Protein AF-A0A2S6I6F9-F1 (afdb_monomer)

Structure (mmCIF, N/CA/C/O backbone):
data_AF-A0A2S6I6F9-F1
#
_entry.id   AF-A0A2S6I6F9-F1
#
loop_
_atom_site.group_PDB
_atom_site.id
_atom_site.type_symbol
_atom_site.label_atom_id
_atom_site.label_alt_id
_atom_site.label_comp_id
_atom_site.label_asym_id
_atom_site.label_entity_id
_atom_site.label_seq_id
_atom_site.pdbx_PDB_ins_code
_atom_site.Cartn_x
_atom_site.Cartn_y
_atom_site.Cartn_z
_atom_site.occupancy
_atom_site.B_iso_or_equiv
_atom_site.auth_seq_id
_atom_site.auth_comp_id
_atom_site.auth_asym_id
_atom_site.auth_atom_id
_atom_site.pdbx_PDB_model_num
ATOM 1 N N . MET A 1 1 ? -17.080 18.955 -2.843 1.00 39.00 1 MET A N 1
ATOM 2 C CA . MET A 1 1 ? -15.730 19.106 -2.263 1.00 39.00 1 MET A CA 1
ATOM 3 C C . MET A 1 1 ? -14.791 19.146 -3.451 1.00 39.00 1 MET A C 1
ATOM 5 O O . MET A 1 1 ? -15.167 18.629 -4.488 1.00 39.00 1 MET A O 1
ATOM 9 N N . THR A 1 2 ? -13.710 19.911 -3.419 1.00 36.50 2 THR A N 1
ATOM 10 C CA . THR A 1 2 ? -12.885 20.097 -4.620 1.00 36.50 2 THR A CA 1
ATOM 11 C C . THR A 1 2 ? -12.163 18.792 -4.929 1.00 36.50 2 THR A C 1
ATOM 13 O O . THR A 1 2 ? -11.414 18.319 -4.076 1.00 36.50 2 THR A O 1
ATOM 16 N N . ALA A 1 3 ? -12.400 18.240 -6.121 1.00 47.38 3 ALA A N 1
ATOM 17 C CA . ALA A 1 3 ? -11.690 17.081 -6.634 1.00 47.38 3 ALA A CA 1
ATOM 18 C C . ALA A 1 3 ? -10.179 17.316 -6.513 1.00 47.38 3 ALA A C 1
ATOM 20 O O . ALA A 1 3 ? -9.642 18.291 -7.049 1.00 47.38 3 ALA A O 1
ATOM 21 N N . GLY A 1 4 ? -9.497 16.468 -5.751 1.00 69.25 4 GLY A N 1
ATOM 22 C CA . GLY A 1 4 ? -8.040 16.475 -5.736 1.00 69.25 4 GLY A CA 1
ATOM 23 C C . GLY A 1 4 ? -7.535 15.789 -7.002 1.00 69.25 4 GLY A C 1
ATOM 24 O O . GLY A 1 4 ? -7.981 14.689 -7.305 1.00 69.25 4 GLY A O 1
ATOM 25 N N . GLN A 1 5 ? -6.594 16.390 -7.733 1.00 72.44 5 GLN A N 1
ATOM 26 C CA . GLN A 1 5 ? -5.886 15.673 -8.798 1.00 72.44 5 GLN A CA 1
ATOM 27 C C . GLN A 1 5 ? -4.691 14.941 -8.186 1.00 72.44 5 GLN A C 1
ATOM 29 O O . GLN A 1 5 ? -3.838 15.559 -7.542 1.00 72.44 5 GLN A O 1
ATOM 34 N N . TRP A 1 6 ? -4.631 13.621 -8.353 1.00 81.25 6 TRP A N 1
ATOM 35 C CA . TRP A 1 6 ? -3.504 12.806 -7.901 1.00 81.25 6 TRP A CA 1
ATOM 36 C C . TRP A 1 6 ? -2.736 12.299 -9.115 1.00 81.25 6 TRP A C 1
ATOM 38 O O . TRP A 1 6 ? -3.185 11.402 -9.822 1.00 81.25 6 TRP A O 1
ATOM 48 N N . THR A 1 7 ? -1.548 12.857 -9.343 1.00 83.31 7 THR A N 1
ATOM 49 C CA . THR A 1 7 ? -0.702 12.474 -10.479 1.00 83.31 7 THR A CA 1
ATOM 50 C C . THR A 1 7 ? 0.320 11.413 -10.079 1.00 83.31 7 THR A C 1
ATOM 52 O O . THR A 1 7 ? 1.090 11.596 -9.133 1.00 83.31 7 THR A O 1
ATOM 55 N N . TRP A 1 8 ? 0.362 10.312 -10.824 1.00 86.75 8 TRP A N 1
ATOM 56 C CA . TRP A 1 8 ? 1.377 9.268 -10.713 1.00 86.75 8 TRP A CA 1
ATOM 57 C C . TRP A 1 8 ? 2.470 9.441 -11.769 1.00 86.75 8 TRP A C 1
ATOM 59 O O . TRP A 1 8 ? 2.187 9.594 -12.955 1.00 86.75 8 TRP A O 1
ATOM 69 N N . GLU A 1 9 ? 3.734 9.356 -11.354 1.00 89.25 9 GLU A N 1
ATOM 70 C CA . GLU A 1 9 ? 4.863 9.320 -12.285 1.00 89.25 9 GLU A CA 1
ATOM 71 C C . GLU A 1 9 ? 4.894 7.994 -13.068 1.00 89.25 9 GLU A C 1
ATOM 73 O O . GLU A 1 9 ? 5.248 6.951 -12.518 1.00 89.25 9 GLU A O 1
ATOM 78 N N . ALA A 1 10 ? 4.531 8.039 -14.352 1.00 89.50 10 ALA A N 1
ATOM 79 C CA . ALA A 1 10 ? 4.441 6.876 -15.239 1.00 89.50 10 ALA A CA 1
ATOM 80 C C . ALA A 1 10 ? 5.708 6.599 -16.061 1.00 89.50 10 ALA A C 1
ATOM 82 O O . ALA A 1 10 ? 5.816 5.534 -16.672 1.00 89.50 10 ALA A O 1
ATOM 83 N N . HIS A 1 11 ? 6.668 7.524 -16.070 1.00 89.75 11 HIS A N 1
ATOM 84 C CA . HIS A 1 11 ? 7.888 7.456 -16.878 1.00 89.75 11 HIS A CA 1
ATOM 85 C C . HIS A 1 11 ? 9.154 7.279 -16.031 1.00 89.75 11 HIS A C 1
ATOM 87 O O . HIS A 1 11 ? 10.268 7.426 -16.538 1.00 89.75 11 HIS A O 1
ATOM 93 N N . GLU A 1 12 ? 9.020 6.973 -14.738 1.00 88.56 12 GLU A N 1
ATOM 94 C CA . GLU A 1 12 ? 10.171 6.611 -13.918 1.00 88.56 12 GLU A CA 1
ATOM 95 C C . GLU A 1 12 ? 10.707 5.217 -14.252 1.00 88.56 12 GLU A C 1
ATOM 97 O O . GLU A 1 12 ? 10.007 4.330 -14.746 1.00 88.56 12 GLU A O 1
ATOM 102 N N . ASN A 1 13 ? 11.962 5.003 -13.871 1.00 89.88 13 ASN A N 1
ATOM 103 C CA . ASN A 1 13 ? 12.556 3.680 -13.853 1.00 89.88 13 ASN A CA 1
ATOM 104 C C . ASN A 1 13 ? 12.394 3.042 -12.475 1.00 89.88 13 ASN A C 1
ATOM 106 O O . ASN A 1 13 ? 12.619 3.692 -11.447 1.00 89.88 13 ASN A O 1
ATOM 110 N N . TYR A 1 14 ? 12.092 1.746 -12.450 1.00 89.56 14 TYR A N 1
ATOM 111 C CA . TYR A 1 14 ? 11.970 0.983 -11.220 1.00 89.56 14 TYR A CA 1
ATOM 112 C C . TYR A 1 14 ? 13.252 1.036 -10.391 1.00 89.56 14 TYR A C 1
ATOM 114 O O . TYR A 1 14 ? 14.354 0.726 -10.853 1.00 89.56 14 TYR A O 1
ATOM 122 N N . GLN A 1 15 ? 13.081 1.395 -9.121 1.00 87.44 15 GLN A N 1
ATOM 123 C CA . GLN A 1 15 ? 14.161 1.462 -8.153 1.00 87.44 15 GLN A CA 1
ATOM 124 C C . GLN A 1 15 ? 14.126 0.230 -7.255 1.00 87.44 15 GLN A C 1
ATOM 126 O O . GLN A 1 15 ? 13.247 0.072 -6.401 1.00 87.44 15 GLN A O 1
ATOM 131 N N . LYS A 1 16 ? 15.130 -0.638 -7.400 1.00 85.94 16 LYS A N 1
ATOM 132 C CA . LYS A 1 16 ? 15.320 -1.762 -6.482 1.00 85.94 16 LYS A CA 1
ATOM 133 C C . LYS A 1 16 ? 15.504 -1.225 -5.064 1.00 85.94 16 LYS A C 1
ATOM 135 O O . LYS A 1 16 ? 16.348 -0.372 -4.827 1.00 85.94 16 LYS A O 1
ATOM 140 N N . GLY A 1 17 ? 14.746 -1.756 -4.111 1.00 84.44 17 GLY A N 1
ATOM 141 C CA . GLY A 1 17 ? 14.764 -1.223 -2.744 1.00 84.44 17 GLY A CA 1
ATOM 142 C C . GLY A 1 17 ? 13.656 -0.199 -2.468 1.00 84.44 17 GLY A C 1
ATOM 143 O O . GLY A 1 17 ? 13.371 0.047 -1.300 1.00 84.44 17 GLY A O 1
ATOM 144 N N . GLY A 1 18 ? 12.963 0.295 -3.500 1.00 87.12 18 GLY A N 1
ATOM 145 C CA . GLY A 1 18 ? 11.834 1.218 -3.367 1.00 87.12 18 GLY A CA 1
ATOM 146 C C . GLY A 1 18 ? 10.497 0.550 -3.029 1.00 87.12 18 GLY A C 1
ATOM 147 O O . GLY A 1 18 ? 10.380 -0.674 -2.986 1.00 87.12 18 GLY A O 1
ATOM 148 N N . TRP A 1 19 ? 9.468 1.353 -2.785 1.00 89.94 19 TRP A N 1
ATOM 149 C CA . TRP A 1 19 ? 8.163 0.931 -2.262 1.00 89.94 19 TRP A CA 1
ATOM 150 C C . TRP A 1 19 ? 7.136 0.527 -3.328 1.00 89.94 19 TRP A C 1
ATOM 152 O O . TRP A 1 19 ? 6.036 0.119 -2.987 1.00 89.94 19 TRP A O 1
ATOM 162 N N . ARG A 1 20 ? 7.497 0.546 -4.617 1.00 90.88 20 ARG A N 1
ATOM 163 C CA . ARG A 1 20 ? 6.585 0.167 -5.715 1.00 90.88 20 ARG A CA 1
ATOM 164 C C . ARG A 1 20 ? 6.109 -1.283 -5.684 1.00 90.88 20 ARG A C 1
ATOM 166 O O . ARG A 1 20 ? 5.097 -1.585 -6.292 1.00 90.88 20 ARG A O 1
ATOM 173 N N . ASN A 1 21 ? 6.841 -2.182 -5.029 1.00 94.06 21 ASN A N 1
ATOM 174 C CA . ASN A 1 21 ? 6.492 -3.604 -4.938 1.00 94.06 21 ASN A CA 1
ATOM 175 C C . ASN A 1 21 ? 6.532 -4.131 -3.495 1.00 94.06 21 ASN A C 1
ATOM 177 O O . ASN A 1 21 ? 6.720 -5.330 -3.273 1.00 94.06 21 ASN A O 1
ATOM 181 N N . ARG A 1 22 ? 6.445 -3.242 -2.501 1.00 94.06 22 ARG A N 1
ATOM 182 C CA . ARG A 1 22 ? 6.424 -3.624 -1.087 1.00 94.06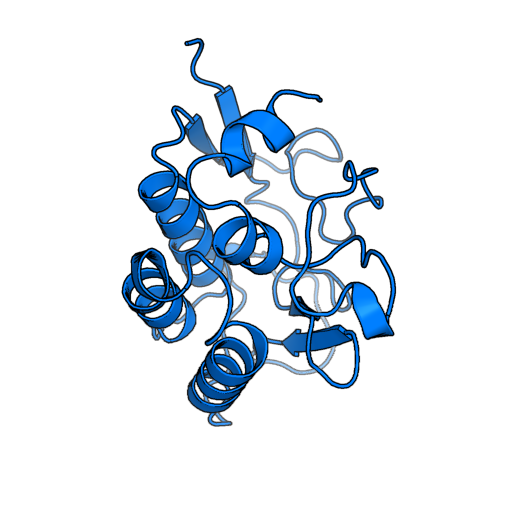 22 ARG A CA 1
ATOM 183 C C . ARG A 1 22 ? 5.612 -2.648 -0.256 1.00 94.06 22 ARG A C 1
ATOM 185 O O . ARG A 1 22 ? 5.574 -1.462 -0.554 1.00 94.06 22 ARG A O 1
ATOM 192 N N . CYS A 1 23 ? 5.059 -3.129 0.841 1.00 95.12 23 CYS A N 1
ATOM 193 C CA . CYS A 1 23 ? 4.426 -2.300 1.857 1.00 95.12 23 CYS A CA 1
ATOM 194 C C . CYS A 1 23 ? 4.636 -2.929 3.237 1.00 95.12 23 CYS A C 1
ATOM 196 O O . CYS A 1 23 ? 5.037 -4.089 3.350 1.00 95.12 23 CYS A O 1
ATOM 198 N N . ARG A 1 24 ? 4.416 -2.154 4.300 1.00 96.50 24 ARG A N 1
ATOM 199 C CA . ARG A 1 24 ? 4.435 -2.666 5.675 1.00 96.50 24 ARG A CA 1
ATOM 200 C C . ARG A 1 24 ? 3.013 -2.789 6.197 1.00 96.50 24 ARG A C 1
ATOM 202 O O . ARG A 1 24 ? 2.220 -1.884 5.979 1.00 96.50 24 ARG A O 1
ATOM 209 N N . ILE A 1 25 ? 2.714 -3.861 6.913 1.00 97.75 25 ILE A N 1
ATOM 210 C CA . ILE A 1 25 ? 1.462 -4.018 7.661 1.00 97.75 25 ILE A CA 1
ATOM 211 C C . ILE A 1 25 ? 1.773 -4.228 9.141 1.00 97.75 25 ILE A C 1
ATOM 213 O O . ILE A 1 25 ? 2.844 -4.741 9.476 1.00 97.75 25 ILE A O 1
ATOM 217 N N . ALA A 1 26 ? 0.862 -3.840 10.027 1.00 97.62 26 ALA A N 1
ATOM 218 C CA . ALA A 1 26 ? 0.978 -4.151 11.446 1.00 97.62 26 ALA A CA 1
ATOM 219 C C . ALA A 1 26 ? 0.492 -5.578 11.706 1.00 97.62 26 ALA A C 1
ATOM 221 O O . ALA A 1 26 ? -0.566 -5.978 11.233 1.00 97.62 26 ALA A O 1
ATOM 222 N N . THR A 1 27 ? 1.250 -6.352 12.477 1.00 97.38 27 THR A N 1
ATOM 223 C CA . THR A 1 27 ? 0.840 -7.687 12.928 1.00 97.38 27 THR A CA 1
ATOM 224 C C . THR A 1 27 ? 0.999 -7.797 14.439 1.00 97.38 27 THR A C 1
ATOM 226 O O . THR A 1 27 ? 1.682 -6.982 15.064 1.00 97.38 27 THR A O 1
ATOM 229 N N . ALA A 1 28 ? 0.454 -8.861 15.031 1.00 95.44 28 ALA A N 1
ATOM 230 C CA . ALA A 1 28 ? 0.633 -9.148 16.453 1.00 95.44 28 ALA A CA 1
ATOM 231 C C . ALA A 1 28 ? 2.115 -9.210 16.881 1.00 95.44 28 ALA A C 1
ATOM 233 O O . ALA A 1 28 ? 2.428 -8.871 18.023 1.00 95.44 28 ALA A O 1
ATOM 234 N N . ASN A 1 29 ? 3.018 -9.586 15.965 1.00 96.12 29 ASN A N 1
ATOM 235 C CA . ASN A 1 29 ? 4.462 -9.701 16.194 1.00 96.12 29 ASN A CA 1
ATOM 236 C C . ASN A 1 29 ? 5.254 -8.452 15.754 1.00 96.12 29 ASN A C 1
ATOM 238 O O . ASN A 1 29 ? 6.481 -8.491 15.709 1.00 96.12 29 ASN A O 1
ATOM 242 N N . GLY A 1 30 ? 4.568 -7.358 15.415 1.00 95.81 30 GLY A N 1
ATOM 243 C CA . GLY A 1 30 ? 5.163 -6.115 14.925 1.00 95.81 30 GLY A CA 1
ATOM 244 C C . GLY A 1 30 ? 5.021 -5.933 13.407 1.00 95.81 30 GLY A C 1
ATOM 245 O O . GLY A 1 30 ? 4.280 -6.678 12.755 1.00 95.81 30 GLY A O 1
ATOM 246 N N . PRO A 1 31 ? 5.692 -4.924 12.821 1.00 96.88 31 PRO A N 1
ATOM 247 C CA . PRO A 1 31 ? 5.594 -4.626 11.396 1.00 96.88 31 PRO A CA 1
ATOM 248 C C . PRO A 1 31 ? 6.100 -5.773 10.512 1.00 96.88 31 PRO A C 1
ATOM 250 O O . PRO A 1 31 ? 7.248 -6.202 10.631 1.00 96.88 31 PRO A O 1
ATOM 253 N N . LEU A 1 32 ? 5.275 -6.211 9.563 1.00 97.62 32 LEU A N 1
ATOM 254 C CA . LEU A 1 32 ? 5.629 -7.200 8.546 1.00 97.62 32 LEU A CA 1
ATOM 255 C C . LEU A 1 32 ? 5.795 -6.517 7.187 1.00 97.62 32 LEU A C 1
ATOM 257 O O . LEU A 1 32 ? 4.924 -5.763 6.755 1.00 97.62 32 LEU A O 1
ATOM 261 N N . LEU A 1 33 ? 6.909 -6.789 6.501 1.00 97.44 33 LEU A N 1
ATOM 262 C CA . LEU A 1 33 ? 7.128 -6.336 5.129 1.00 97.44 33 LEU A CA 1
ATOM 263 C C . LEU A 1 33 ? 6.508 -7.336 4.149 1.00 97.44 33 LEU A C 1
ATOM 265 O O . LEU A 1 33 ? 7.002 -8.451 3.998 1.00 97.44 33 LEU A O 1
ATOM 269 N N . LEU A 1 34 ? 5.475 -6.899 3.445 1.00 97.31 34 LEU A N 1
ATOM 270 C CA . LEU A 1 34 ? 4.912 -7.602 2.304 1.00 97.31 34 LEU A CA 1
ATOM 271 C C . LEU A 1 34 ? 5.652 -7.179 1.034 1.00 97.31 34 LEU A C 1
ATOM 273 O O . LEU A 1 34 ? 5.899 -5.990 0.832 1.00 97.31 34 LEU A O 1
ATOM 277 N N . SER A 1 35 ? 6.018 -8.131 0.172 1.00 96.06 35 SER A N 1
ATOM 278 C CA . SER A 1 35 ? 6.678 -7.837 -1.106 1.00 96.06 35 SER A CA 1
ATOM 279 C C . SER A 1 35 ? 6.123 -8.685 -2.243 1.00 96.06 35 SER A C 1
ATOM 281 O O . SER A 1 35 ? 5.984 -9.900 -2.108 1.00 96.06 35 SER A O 1
ATOM 283 N N . VAL A 1 36 ? 5.819 -8.027 -3.361 1.00 96.44 36 VAL A N 1
ATOM 284 C CA . VAL A 1 36 ? 5.460 -8.661 -4.630 1.00 96.44 36 VAL A CA 1
ATOM 285 C C . VAL A 1 36 ? 6.759 -9.030 -5.35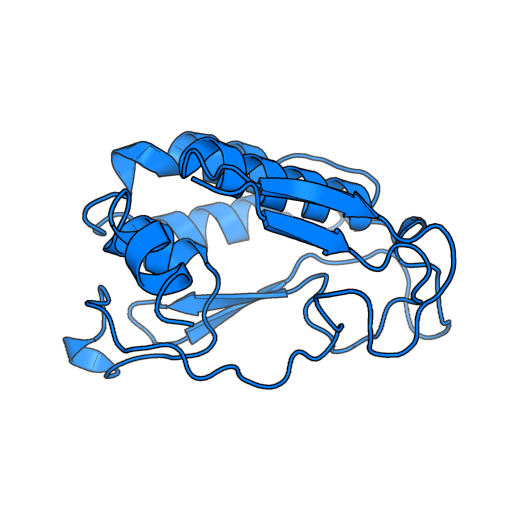9 1.00 96.44 36 VAL A C 1
ATOM 287 O O . VAL A 1 36 ? 7.572 -8.135 -5.637 1.00 96.44 36 VAL A O 1
ATOM 290 N N . PRO A 1 37 ? 7.013 -10.321 -5.633 1.00 95.38 37 PRO A N 1
ATOM 291 C CA . PRO A 1 37 ? 8.199 -10.758 -6.356 1.00 95.38 37 PRO A CA 1
ATOM 292 C C . PRO A 1 37 ? 8.116 -10.340 -7.828 1.00 95.38 37 PRO A C 1
ATOM 294 O O . PRO A 1 37 ? 7.056 -10.373 -8.442 1.00 95.38 37 PRO A O 1
ATOM 297 N N . LEU A 1 38 ? 9.253 -9.958 -8.405 1.00 94.38 38 LEU A N 1
ATOM 298 C CA . LEU A 1 38 ? 9.350 -9.446 -9.775 1.00 94.38 38 LEU A CA 1
ATOM 299 C C . LEU A 1 38 ? 10.184 -10.390 -10.644 1.00 94.38 38 LEU A C 1
ATOM 301 O O . LEU A 1 38 ? 11.037 -11.121 -10.129 1.00 94.38 38 LEU A O 1
ATOM 305 N N . GLU A 1 39 ? 9.942 -10.380 -11.952 1.00 92.56 39 GLU A N 1
ATOM 306 C CA . GLU A 1 39 ? 10.789 -11.088 -12.912 1.00 92.56 39 GLU A CA 1
ATOM 307 C C . GLU A 1 39 ? 12.121 -10.342 -13.113 1.00 92.56 39 GLU A C 1
ATOM 309 O O . GLU A 1 39 ? 12.173 -9.114 -13.128 1.00 92.56 39 GLU A O 1
ATOM 314 N N . GLY A 1 40 ? 13.217 -11.090 -13.277 1.00 78.88 40 GLY A N 1
ATOM 315 C CA . GLY A 1 40 ? 14.545 -10.533 -13.559 1.00 78.88 40 GLY A CA 1
ATOM 316 C C . GLY A 1 40 ? 15.468 -10.388 -12.338 1.00 78.88 40 GLY A C 1
ATOM 317 O O . GLY A 1 40 ? 15.073 -10.020 -11.233 1.00 78.88 40 GLY A O 1
ATOM 318 N N . GLY A 1 41 ? 16.750 -10.699 -12.547 1.00 58.41 41 GLY A N 1
ATOM 319 C CA . GLY A 1 41 ? 17.831 -10.551 -11.573 1.00 58.41 41 GLY A CA 1
ATOM 320 C C . GLY A 1 41 ? 18.848 -9.514 -12.046 1.00 58.41 41 GLY A C 1
ATOM 321 O O . GLY A 1 41 ? 19.219 -9.541 -13.208 1.00 58.41 41 GLY A O 1
ATOM 322 N N . LYS A 1 42 ? 19.256 -8.624 -11.122 1.00 51.19 42 LYS A N 1
ATOM 323 C CA . LYS A 1 42 ? 20.292 -7.563 -11.199 1.00 51.19 42 LYS A CA 1
ATOM 324 C C . LYS A 1 42 ? 20.536 -6.951 -12.599 1.00 51.19 42 LYS A C 1
ATOM 326 O O 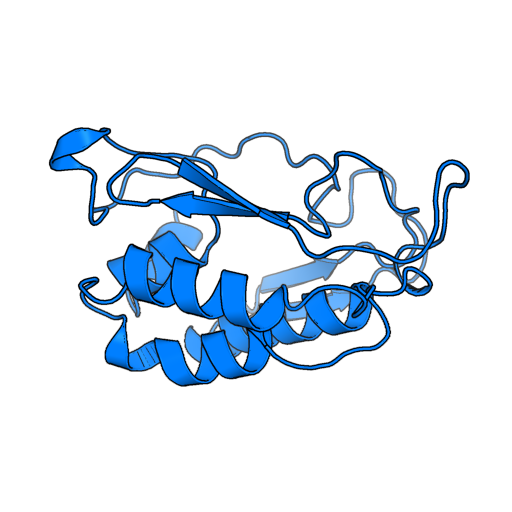. LYS A 1 42 ? 21.137 -7.583 -13.451 1.00 51.19 42 LYS A O 1
ATOM 331 N N . HIS A 1 43 ? 20.250 -5.646 -12.697 1.00 48.88 43 HIS A N 1
ATOM 332 C CA . HIS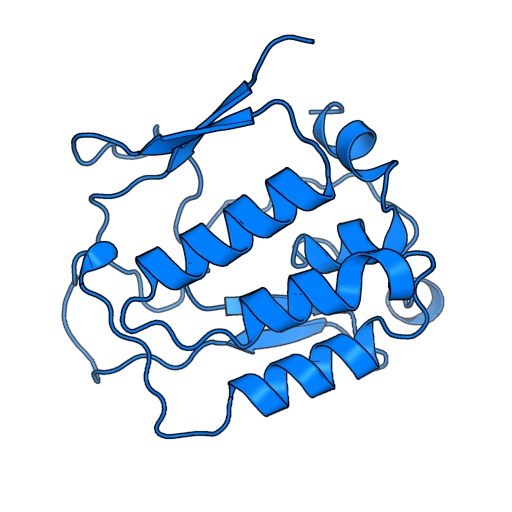 A 1 43 ? 20.596 -4.702 -13.778 1.00 48.88 43 HIS A CA 1
ATOM 333 C C . HIS A 1 43 ? 19.522 -4.509 -14.856 1.00 48.88 43 HIS A C 1
ATOM 335 O O . HIS A 1 43 ? 19.534 -5.166 -15.883 1.00 48.88 43 HIS A O 1
ATOM 341 N N . GLN A 1 44 ? 18.652 -3.516 -14.674 1.00 55.47 44 GLN A N 1
ATOM 342 C CA . GLN A 1 44 ? 18.750 -2.207 -15.334 1.00 55.47 44 GLN A CA 1
ATOM 343 C C . GLN A 1 44 ? 17.569 -1.340 -14.890 1.00 55.47 44 GLN A C 1
ATOM 345 O O . GLN A 1 44 ? 16.613 -1.833 -14.295 1.00 55.47 44 GLN A O 1
ATOM 350 N N . GLN A 1 45 ? 17.691 -0.037 -15.111 1.00 72.88 45 GLN A N 1
ATOM 351 C CA . GLN A 1 45 ? 16.646 0.957 -14.919 1.00 72.88 45 GLN A CA 1
ATOM 352 C C . GLN A 1 45 ? 15.472 0.673 -15.876 1.00 72.88 45 GLN A C 1
ATOM 354 O O . GLN A 1 45 ? 15.343 1.315 -16.909 1.00 72.88 45 GLN A O 1
ATOM 359 N N . MET A 1 46 ? 14.674 -0.349 -15.570 1.00 87.88 46 MET A N 1
ATOM 360 C CA . MET A 1 46 ? 13.513 -0.744 -16.362 1.00 87.88 46 MET A CA 1
ATOM 361 C C . MET A 1 46 ? 12.399 0.285 -16.160 1.00 87.88 46 MET A C 1
ATOM 363 O O . MET A 1 46 ? 12.127 0.613 -14.998 1.00 87.88 46 MET A O 1
ATOM 367 N N . PRO A 1 47 ? 11.749 0.774 -17.231 1.00 91.50 47 PRO A N 1
ATOM 368 C CA . PRO A 1 47 ? 10.574 1.624 -17.098 1.00 91.50 47 PRO A CA 1
ATOM 369 C C . PRO A 1 47 ? 9.542 0.953 -16.194 1.00 91.50 47 PRO A C 1
ATOM 371 O O . PRO A 1 47 ? 9.292 -0.244 -16.326 1.00 91.50 47 PRO A O 1
ATOM 374 N N . ILE A 1 48 ? 8.947 1.693 -15.257 1.00 91.31 48 ILE A N 1
ATOM 375 C CA . ILE A 1 48 ? 8.035 1.116 -14.254 1.00 91.31 48 ILE A CA 1
ATOM 376 C C . ILE A 1 48 ? 6.857 0.361 -14.888 1.00 91.31 48 ILE A C 1
ATOM 378 O O . ILE A 1 48 ? 6.379 -0.625 -14.326 1.00 91.31 48 ILE A O 1
ATOM 382 N N . ARG A 1 49 ? 6.439 0.788 -16.083 1.00 93.56 49 ARG A N 1
ATOM 383 C CA . ARG A 1 49 ? 5.371 0.167 -16.873 1.00 93.56 49 ARG A CA 1
ATOM 384 C C . ARG A 1 49 ? 5.759 -1.170 -17.497 1.00 93.56 49 ARG A C 1
ATOM 386 O O . ARG A 1 49 ? 4.870 -1.957 -17.771 1.00 93.56 49 ARG A O 1
ATOM 393 N N . ASP A 1 50 ? 7.049 -1.455 -17.643 1.00 94.06 50 ASP A N 1
ATOM 394 C CA . ASP A 1 50 ? 7.549 -2.696 -18.249 1.00 94.06 50 ASP A CA 1
ATOM 395 C C . ASP A 1 50 ? 7.937 -3.748 -17.197 1.00 94.06 50 ASP A C 1
ATOM 397 O O . ASP A 1 50 ? 8.309 -4.874 -17.530 1.00 94.06 50 ASP A O 1
ATOM 401 N N . VAL A 1 51 ? 7.868 -3.398 -15.907 1.00 93.81 51 VAL A N 1
ATOM 402 C CA . VAL A 1 51 ? 8.227 -4.304 -14.812 1.00 93.81 51 VAL A CA 1
ATOM 403 C C . VAL A 1 51 ? 7.181 -5.395 -14.660 1.00 93.81 51 VAL A C 1
ATOM 405 O O . VAL A 1 51 ? 6.024 -5.114 -14.362 1.00 93.81 51 VAL A O 1
ATOM 408 N N . ARG A 1 52 ? 7.614 -6.652 -14.774 1.00 95.88 52 ARG A N 1
ATOM 409 C CA . ARG A 1 52 ? 6.745 -7.832 -14.694 1.00 95.88 52 ARG A CA 1
ATOM 410 C C . ARG A 1 52 ? 6.749 -8.465 -13.308 1.00 95.88 52 ARG A C 1
ATOM 412 O O . ARG A 1 52 ? 7.788 -8.533 -12.642 1.00 95.88 52 ARG A O 1
ATOM 419 N N . ILE A 1 53 ? 5.592 -8.964 -12.887 1.00 96.69 53 ILE A N 1
ATOM 420 C CA . ILE A 1 53 ? 5.431 -9.707 -11.633 1.00 96.69 53 ILE A CA 1
ATOM 421 C C . ILE A 1 53 ? 5.812 -11.174 -11.848 1.00 96.69 53 ILE A C 1
ATOM 423 O O . ILE A 1 53 ? 5.438 -11.796 -12.837 1.00 96.69 53 ILE A O 1
ATOM 427 N N . SER A 1 54 ? 6.551 -11.743 -10.897 1.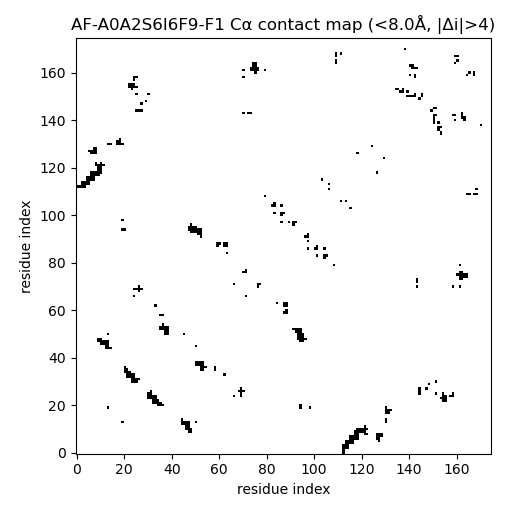00 96.12 54 SER A N 1
ATOM 428 C CA . SER A 1 54 ? 6.896 -13.163 -10.894 1.00 96.12 54 SER A CA 1
ATOM 429 C C . SER A 1 54 ? 5.836 -13.971 -10.151 1.00 96.12 54 SER A C 1
ATOM 431 O O . SER A 1 54 ? 5.558 -13.724 -8.982 1.00 96.12 54 SER A O 1
ATOM 433 N N . TYR A 1 55 ? 5.318 -15.016 -10.789 1.00 96.44 55 TYR A N 1
ATOM 434 C CA . TYR A 1 55 ? 4.379 -15.967 -10.176 1.00 96.44 55 TYR A CA 1
ATOM 435 C C . TYR A 1 55 ? 5.030 -17.316 -9.847 1.00 96.44 55 TYR A C 1
ATOM 437 O O . TYR A 1 55 ? 4.363 -18.331 -9.678 1.00 96.44 55 TYR A O 1
ATOM 445 N N . ARG A 1 56 ? 6.366 -17.346 -9.731 1.00 96.12 56 ARG A N 1
ATOM 446 C CA . ARG A 1 56 ? 7.120 -18.568 -9.385 1.00 96.12 56 ARG A CA 1
ATOM 447 C C . ARG A 1 56 ? 6.870 -19.056 -7.957 1.00 96.12 56 ARG A C 1
ATOM 449 O O . ARG A 1 56 ? 7.155 -20.208 -7.650 1.00 96.12 56 ARG A O 1
ATOM 456 N N . THR A 1 57 ? 6.400 -18.173 -7.083 1.00 95.25 57 THR A N 1
ATOM 457 C CA . THR A 1 57 ? 6.022 -18.484 -5.703 1.00 95.25 57 THR A CA 1
ATOM 458 C C . THR A 1 57 ? 4.579 -18.073 -5.473 1.00 95.25 57 THR A C 1
ATOM 460 O O . THR A 1 57 ? 4.137 -17.072 -6.032 1.00 95.25 57 THR A O 1
ATOM 463 N N . ASP A 1 58 ? 3.887 -18.765 -4.573 1.00 96.12 58 ASP A N 1
ATOM 464 C CA . ASP A 1 58 ? 2.514 -18.441 -4.178 1.00 96.12 58 ASP A CA 1
ATOM 465 C C . ASP A 1 58 ? 2.486 -17.268 -3.181 1.00 96.12 58 ASP A C 1
ATOM 467 O O . ASP A 1 58 ? 2.210 -17.420 -1.989 1.00 96.12 58 ASP A O 1
ATOM 471 N N . TRP A 1 59 ? 2.917 -16.091 -3.642 1.00 97.50 59 TRP A N 1
ATOM 472 C CA . TRP A 1 59 ? 2.965 -14.890 -2.813 1.00 97.50 59 TRP A CA 1
ATOM 473 C C . TRP A 1 59 ? 1.555 -14.353 -2.561 1.00 97.50 59 TRP A C 1
ATOM 475 O O . TRP A 1 59 ? 1.279 -13.922 -1.451 1.00 97.50 59 TRP A O 1
ATOM 485 N N . GLN A 1 60 ? 0.636 -14.444 -3.523 1.00 98.06 60 GLN A N 1
ATOM 486 C CA . GLN A 1 60 ? -0.735 -13.942 -3.372 1.00 98.06 60 GLN A CA 1
ATOM 487 C C . GLN A 1 60 ? -1.428 -14.566 -2.157 1.00 98.06 60 GLN A C 1
ATOM 489 O O . GLN A 1 60 ? -1.910 -13.843 -1.285 1.00 98.06 60 GLN A O 1
ATOM 494 N N . ARG A 1 61 ? -1.351 -15.896 -2.011 1.00 98.00 61 ARG A N 1
ATOM 495 C CA . ARG A 1 61 ? -1.877 -16.594 -0.833 1.00 98.00 61 ARG A CA 1
ATOM 496 C C . ARG A 1 61 ? -1.190 -16.174 0.466 1.00 98.00 61 ARG A C 1
ATOM 498 O O . ARG A 1 61 ? -1.851 -16.025 1.492 1.00 98.00 61 ARG A O 1
ATOM 505 N N . GLN A 1 62 ? 0.131 -15.982 0.446 1.00 98.00 62 GLN A N 1
ATOM 506 C CA . GLN A 1 62 ? 0.880 -15.526 1.624 1.00 98.00 62 GLN A CA 1
ATOM 507 C C . GLN A 1 62 ? 0.460 -14.116 2.048 1.00 98.00 62 GLN A C 1
ATOM 509 O O . GLN A 1 62 ? 0.290 -13.858 3.240 1.00 98.00 62 GLN A O 1
ATOM 514 N N . HIS A 1 63 ? 0.275 -13.209 1.088 1.00 98.06 63 HIS A N 1
ATOM 515 C CA . HIS A 1 63 ? -0.199 -11.850 1.337 1.00 98.06 63 HIS A CA 1
ATOM 516 C C . HIS A 1 63 ? -1.629 -11.868 1.877 1.00 98.06 63 HIS A C 1
ATOM 518 O O . HIS A 1 63 ? -1.875 -11.255 2.913 1.00 98.06 63 HIS A O 1
ATOM 524 N N . GLU A 1 64 ? -2.536 -12.634 1.264 1.00 98.44 64 GLU A N 1
ATOM 525 C CA . GLU A 1 64 ? -3.913 -12.790 1.746 1.00 98.44 64 GLU A CA 1
ATOM 526 C C . GLU A 1 64 ? -3.952 -13.295 3.192 1.00 98.44 64 GLU A C 1
ATOM 528 O O . GLU A 1 64 ? -4.577 -12.672 4.052 1.00 98.44 64 GLU A O 1
ATOM 533 N N . GLN A 1 65 ? -3.246 -14.389 3.494 1.00 98.38 65 GLN A N 1
ATOM 534 C CA . GLN A 1 65 ? -3.191 -14.939 4.849 1.00 98.38 65 GLN A CA 1
ATOM 535 C C . GLN A 1 65 ? -2.612 -13.927 5.847 1.00 98.38 65 GLN A C 1
ATOM 537 O O . GLN A 1 65 ? -3.116 -13.804 6.966 1.00 98.38 65 GLN A O 1
ATOM 542 N N . SER A 1 66 ? -1.581 -13.182 5.439 1.00 98.19 66 SER A N 1
ATOM 543 C CA . SER A 1 66 ? -0.957 -12.155 6.278 1.00 98.19 66 SER A CA 1
ATOM 544 C C . SER A 1 66 ? -1.922 -11.008 6.577 1.00 98.19 66 SER A C 1
ATOM 546 O O . SER A 1 66 ? -2.042 -10.610 7.732 1.00 98.19 66 SER A O 1
ATOM 548 N N . ILE A 1 67 ? -2.650 -10.516 5.569 1.00 98.25 67 ILE A N 1
ATOM 549 C CA . ILE A 1 67 ? -3.644 -9.441 5.713 1.00 98.25 67 ILE A CA 1
ATOM 550 C C . ILE A 1 67 ? -4.808 -9.903 6.595 1.00 98.25 67 ILE A C 1
ATOM 552 O O . ILE A 1 67 ? -5.172 -9.199 7.535 1.00 98.25 67 ILE A O 1
ATOM 556 N N . ARG A 1 68 ? -5.353 -11.105 6.357 1.00 98.44 68 ARG A N 1
ATOM 557 C CA . ARG A 1 68 ? -6.431 -11.678 7.182 1.00 98.44 68 ARG A CA 1
ATOM 558 C C . ARG A 1 68 ? -6.000 -11.852 8.638 1.00 98.44 68 ARG A C 1
ATOM 560 O O . ARG A 1 68 ? -6.741 -11.491 9.545 1.00 98.44 68 ARG A O 1
ATOM 567 N N . SER A 1 69 ? -4.794 -12.368 8.877 1.00 98.12 69 SER A N 1
ATOM 568 C CA . SER A 1 69 ? -4.275 -12.541 10.238 1.00 98.12 69 SER A CA 1
ATOM 569 C C . SER A 1 69 ? -3.976 -11.214 10.933 1.00 98.12 69 SER A C 1
ATOM 571 O O . SER A 1 69 ? -4.115 -11.131 12.152 1.00 98.12 69 SER A O 1
ATOM 573 N N . ALA A 1 70 ? -3.516 -10.210 10.188 1.00 97.94 70 ALA A N 1
ATOM 574 C CA . ALA A 1 70 ? -3.196 -8.891 10.714 1.00 97.94 70 ALA A CA 1
ATOM 575 C C . ALA A 1 70 ? -4.455 -8.113 11.088 1.00 97.94 70 ALA A C 1
ATOM 577 O O . ALA A 1 70 ? -4.531 -7.572 12.183 1.00 97.94 70 ALA A O 1
ATOM 578 N N . TYR A 1 71 ? -5.445 -8.089 10.198 1.00 98.38 71 TYR A N 1
ATOM 579 C CA . TYR A 1 71 ? -6.554 -7.143 10.273 1.00 98.38 71 TYR A CA 1
ATOM 580 C C . TYR A 1 71 ? -7.917 -7.785 10.477 1.00 98.38 71 TYR A C 1
ATOM 582 O O . TYR A 1 71 ? -8.878 -7.054 10.652 1.00 98.38 71 TYR A O 1
ATOM 590 N N . GLY A 1 72 ? -8.030 -9.113 10.548 1.00 97.94 72 GLY A N 1
ATOM 591 C CA . GLY A 1 72 ? -9.318 -9.808 10.677 1.00 97.94 72 GLY A CA 1
ATOM 592 C C . GLY A 1 72 ? -10.163 -9.424 11.899 1.00 97.94 72 GLY A C 1
ATOM 593 O O . GLY A 1 72 ? -11.333 -9.776 11.965 1.00 97.94 72 GLY A O 1
ATOM 594 N N . ARG A 1 73 ? -9.583 -8.712 12.873 1.00 97.50 73 ARG A N 1
ATOM 595 C CA . ARG A 1 73 ? -10.274 -8.178 14.060 1.00 97.50 73 ARG A CA 1
ATOM 596 C C . ARG A 1 73 ? -10.411 -6.652 14.057 1.00 97.50 73 ARG A C 1
ATOM 598 O O . ARG A 1 73 ? -10.849 -6.090 15.057 1.00 97.50 73 ARG A O 1
ATOM 605 N N . ALA A 1 74 ? -9.977 -5.984 12.993 1.00 97.81 74 ALA A N 1
ATOM 606 C CA . ALA A 1 74 ? -10.083 -4.541 12.867 1.00 97.81 74 ALA A CA 1
ATOM 607 C C . ALA A 1 74 ? -11.552 -4.137 12.626 1.00 97.81 74 ALA A C 1
ATOM 609 O O . ALA A 1 74 ? -12.272 -4.882 11.954 1.00 97.81 74 ALA A O 1
ATOM 610 N N . PRO A 1 75 ? -12.000 -2.975 13.140 1.00 97.75 75 PRO A N 1
ATOM 611 C CA . PRO A 1 75 ? -13.411 -2.579 13.130 1.00 97.75 75 PRO A CA 1
ATOM 612 C C . PRO A 1 75 ? -14.075 -2.614 11.753 1.00 97.75 75 PRO A C 1
ATOM 614 O O . PRO A 1 75 ? -15.247 -2.967 11.648 1.00 97.75 75 PRO A O 1
ATOM 617 N N . TYR A 1 76 ? -13.322 -2.283 10.701 1.00 98.12 76 TYR A N 1
ATOM 618 C CA . TYR A 1 76 ? -13.847 -2.190 9.344 1.00 98.12 76 TYR A CA 1
ATOM 619 C C . TYR A 1 76 ? -13.388 -3.318 8.413 1.00 98.12 76 TYR A C 1
ATOM 621 O O . TYR A 1 76 ? -13.574 -3.232 7.200 1.00 98.12 76 TYR A O 1
ATOM 629 N N . PHE A 1 77 ? -12.796 -4.389 8.948 1.00 98.44 77 PHE A N 1
ATOM 630 C CA . PHE A 1 77 ? -12.264 -5.469 8.119 1.00 98.44 77 PHE A CA 1
ATOM 631 C C . PHE A 1 77 ? -13.329 -6.106 7.223 1.00 98.44 77 PHE A C 1
ATOM 633 O O . PHE A 1 77 ? -13.154 -6.143 6.010 1.00 98.44 77 PHE A O 1
ATOM 640 N N . GLU A 1 78 ? -14.451 -6.546 7.793 1.00 97.62 78 GLU A N 1
ATOM 641 C CA . GLU A 1 78 ? -15.510 -7.249 7.050 1.00 97.62 78 GLU A CA 1
ATOM 642 C C . GLU A 1 78 ? -16.151 -6.397 5.941 1.00 97.62 78 GLU A C 1
ATOM 644 O O . GLU A 1 78 ? -16.672 -6.944 4.976 1.00 97.62 78 GLU A O 1
ATOM 649 N N . TYR A 1 79 ? -16.069 -5.067 6.036 1.00 97.38 79 TYR A N 1
ATOM 650 C CA . TYR A 1 79 ? -16.637 -4.151 5.043 1.00 97.38 79 TYR A CA 1
ATOM 651 C C . TYR A 1 79 ? -15.752 -3.985 3.804 1.00 97.38 79 TYR A C 1
ATOM 653 O O . TYR A 1 79 ? -16.260 -3.716 2.718 1.00 97.38 79 TYR A O 1
ATOM 661 N N . TYR A 1 80 ? -14.433 -4.126 3.960 1.00 98.00 80 TYR A N 1
ATOM 662 C CA . TYR A 1 80 ? -13.462 -3.803 2.908 1.00 98.00 80 TYR A CA 1
ATOM 663 C C . TYR A 1 80 ? -12.627 -5.001 2.449 1.00 98.00 80 TYR A C 1
ATOM 665 O O . TYR A 1 80 ? -12.050 -4.961 1.361 1.00 98.00 80 TYR A O 1
ATOM 673 N N . ALA A 1 81 ? -1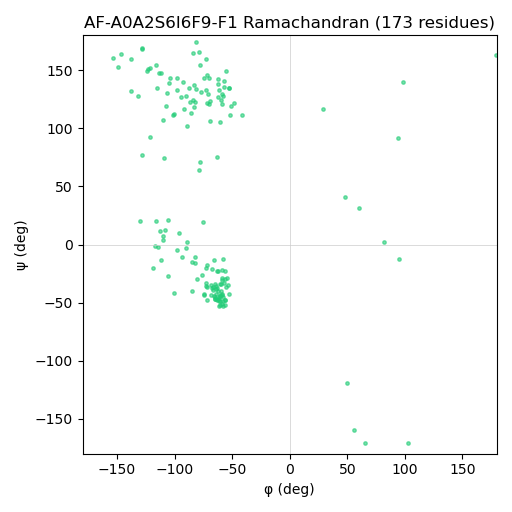2.535 -6.061 3.257 1.00 97.62 81 ALA A N 1
ATOM 674 C CA . ALA A 1 81 ? -11.595 -7.154 3.037 1.00 97.62 81 ALA A CA 1
ATOM 675 C C . ALA A 1 81 ? -11.792 -7.850 1.691 1.00 97.62 81 ALA A C 1
ATOM 677 O O . ALA A 1 81 ? -10.801 -8.101 1.015 1.00 97.62 81 ALA A O 1
ATOM 678 N N . ASP A 1 82 ? -13.028 -8.128 1.276 1.00 97.88 82 ASP A N 1
ATOM 679 C CA . ASP A 1 82 ? -13.275 -8.873 0.038 1.00 97.88 82 ASP A CA 1
ATOM 680 C C . ASP A 1 82 ? -12.766 -8.118 -1.196 1.00 97.88 82 ASP A C 1
ATOM 682 O O . ASP A 1 82 ? -12.025 -8.683 -1.999 1.00 97.88 82 ASP A O 1
ATOM 686 N N . ALA A 1 83 ? -13.069 -6.821 -1.308 1.00 98.06 83 ALA A N 1
ATOM 687 C CA . ALA A 1 83 ? -12.594 -5.985 -2.410 1.00 98.06 83 ALA A CA 1
ATOM 688 C C . ALA A 1 83 ? -11.067 -5.799 -2.377 1.00 98.06 83 ALA A C 1
ATOM 690 O O . ALA A 1 83 ? -10.393 -5.952 -3.397 1.00 98.06 83 ALA A O 1
ATOM 691 N N . VAL A 1 84 ? -10.502 -5.531 -1.193 1.00 98.00 84 VAL A N 1
ATOM 692 C CA . VAL A 1 84 ? -9.050 -5.377 -1.016 1.00 98.00 84 VAL A CA 1
ATOM 693 C C . VAL A 1 84 ? -8.310 -6.659 -1.387 1.00 98.00 84 VAL A C 1
ATOM 695 O O . VAL A 1 84 ? -7.304 -6.606 -2.090 1.00 98.00 84 VAL A O 1
ATOM 698 N N . LEU A 1 85 ? -8.779 -7.812 -0.910 1.00 98.12 85 LEU A N 1
ATOM 699 C CA . LEU A 1 85 ? -8.130 -9.096 -1.155 1.00 98.12 85 LEU A CA 1
ATOM 700 C C . LEU A 1 85 ? -8.302 -9.537 -2.604 1.00 98.12 85 LEU A C 1
ATOM 702 O O . LEU A 1 85 ? -7.343 -10.052 -3.173 1.00 98.12 85 LEU A O 1
ATOM 706 N N . ALA A 1 86 ? -9.452 -9.273 -3.230 1.00 98.19 86 ALA A N 1
ATOM 707 C CA . ALA A 1 86 ? -9.637 -9.498 -4.661 1.00 98.19 86 ALA A CA 1
ATOM 708 C C . ALA A 1 86 ? -8.614 -8.703 -5.489 1.00 98.19 86 ALA A C 1
ATOM 710 O O . ALA A 1 86 ? -7.964 -9.271 -6.363 1.00 98.19 86 ALA A O 1
ATOM 711 N N . ALA A 1 87 ? -8.394 -7.423 -5.169 1.00 97.94 87 ALA A N 1
ATOM 712 C CA . ALA A 1 87 ? -7.383 -6.607 -5.840 1.00 97.94 87 ALA A CA 1
ATOM 713 C C . ALA A 1 87 ? -5.944 -7.069 -5.527 1.00 97.94 87 ALA A C 1
ATOM 715 O O . ALA A 1 87 ? -5.119 -7.191 -6.429 1.00 97.94 87 ALA A O 1
ATOM 716 N N . ALA A 1 88 ? -5.639 -7.383 -4.263 1.00 96.69 88 ALA A N 1
ATOM 717 C CA . ALA A 1 88 ? -4.303 -7.804 -3.823 1.00 96.69 88 ALA A CA 1
ATOM 718 C C . ALA A 1 88 ? -3.903 -9.221 -4.271 1.00 96.69 88 ALA A C 1
ATOM 720 O O . ALA A 1 88 ? -2.724 -9.574 -4.256 1.00 96.69 88 ALA A O 1
ATOM 721 N N . THR A 1 89 ? -4.872 -10.044 -4.667 1.00 96.69 89 THR A N 1
ATOM 722 C CA . THR A 1 89 ? 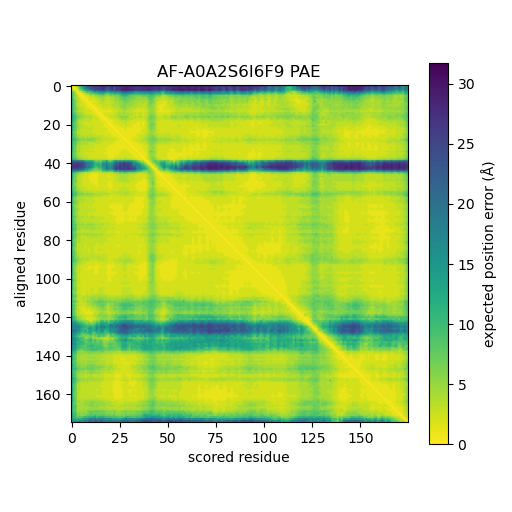-4.647 -11.389 -5.220 1.00 96.69 89 THR A CA 1
ATOM 723 C C . THR A 1 89 ? -4.979 -11.469 -6.708 1.00 96.69 89 THR A C 1
ATOM 725 O O . THR A 1 89 ? -4.918 -12.547 -7.298 1.00 96.69 89 THR A O 1
ATOM 728 N N . ALA A 1 90 ? -5.271 -10.334 -7.350 1.00 97.06 90 ALA A N 1
ATOM 729 C CA . ALA A 1 90 ? -5.457 -10.276 -8.789 1.00 97.06 90 ALA A CA 1
ATOM 730 C C . ALA A 1 90 ? -4.161 -10.667 -9.506 1.00 97.06 90 ALA A C 1
ATOM 732 O O . ALA A 1 90 ? -3.059 -10.266 -9.121 1.00 97.06 90 ALA A O 1
ATOM 733 N N . HIS A 1 91 ? -4.297 -11.460 -10.566 1.00 96.50 91 HIS A N 1
ATOM 734 C CA . HIS A 1 91 ? -3.172 -11.838 -11.407 1.00 96.50 91 HIS A CA 1
ATOM 735 C C . HIS A 1 91 ? -2.995 -10.805 -12.524 1.00 96.50 91 HIS A C 1
ATOM 737 O O . HIS A 1 91 ? -3.706 -10.832 -13.527 1.00 96.50 91 HIS A O 1
ATOM 743 N N . THR A 1 92 ? -2.017 -9.918 -12.373 1.00 97.12 92 THR A N 1
ATOM 744 C CA . THR A 1 92 ? -1.612 -8.954 -13.404 1.00 97.12 92 THR A CA 1
ATOM 745 C C . THR A 1 92 ? -0.206 -9.265 -13.913 1.00 97.12 92 THR A C 1
ATOM 747 O O . THR A 1 92 ? 0.654 -9.752 -13.179 1.00 97.12 92 THR A O 1
ATOM 750 N N . GLU A 1 93 ? 0.051 -8.993 -15.187 1.00 96.75 93 GLU A N 1
ATOM 751 C CA . GLU A 1 93 ? 1.369 -9.220 -15.787 1.00 96.75 93 GLU A CA 1
ATOM 752 C C . GLU A 1 93 ? 2.384 -8.160 -15.340 1.00 96.75 93 GLU A C 1
ATOM 754 O O . GLU A 1 93 ? 3.521 -8.485 -14.988 1.00 96.75 93 GLU A O 1
ATOM 759 N N . LEU A 1 94 ? 1.950 -6.898 -15.310 1.00 97.31 94 LEU A N 1
ATOM 760 C CA . LEU A 1 94 ? 2.783 -5.737 -15.022 1.00 97.31 94 LEU A CA 1
ATOM 761 C C . LEU A 1 94 ? 2.546 -5.211 -13.600 1.00 97.31 94 LEU A C 1
ATOM 763 O O . LEU A 1 94 ? 1.421 -5.179 -13.091 1.00 97.31 94 LEU A O 1
ATOM 767 N N . LEU A 1 95 ? 3.627 -4.752 -12.968 1.00 95.44 95 LEU A N 1
ATOM 768 C CA . LEU A 1 95 ? 3.615 -4.121 -11.647 1.00 95.44 95 LEU A CA 1
ATOM 769 C C . LEU A 1 95 ? 2.851 -2.793 -11.663 1.00 95.44 95 LEU A C 1
ATOM 771 O O . LEU A 1 95 ? 2.217 -2.435 -10.672 1.00 95.44 95 LEU A O 1
ATOM 775 N N . TRP A 1 96 ? 2.922 -2.057 -12.774 1.00 95.25 96 TRP A N 1
ATOM 776 C CA . TRP A 1 96 ? 2.175 -0.815 -12.938 1.00 95.25 96 TRP A CA 1
ATOM 777 C C . TRP A 1 96 ? 0.668 -1.055 -12.833 1.00 95.25 96 TRP A C 1
ATOM 779 O O . TRP A 1 96 ? 0.013 -0.437 -11.998 1.00 95.25 96 TRP A O 1
ATOM 789 N N . ASP A 1 97 ? 0.149 -2.005 -13.612 1.00 96.94 97 ASP A N 1
ATOM 790 C CA . ASP A 1 97 ? -1.278 -2.332 -13.639 1.00 96.94 97 ASP A CA 1
ATOM 791 C C . ASP A 1 97 ? -1.756 -2.865 -12.285 1.00 96.94 97 ASP A C 1
ATOM 793 O O . ASP A 1 97 ? -2.834 -2.502 -11.821 1.00 96.94 97 ASP A O 1
ATOM 797 N N . TYR A 1 98 ? -0.919 -3.656 -11.606 1.00 97.44 98 TYR A N 1
ATOM 798 C CA . TYR A 1 98 ? -1.187 -4.113 -10.241 1.00 97.44 98 TYR A CA 1
ATOM 799 C C . TYR A 1 98 ? -1.368 -2.946 -9.263 1.00 97.44 98 TYR A C 1
ATOM 801 O O . TYR A 1 98 ? -2.347 -2.874 -8.523 1.00 97.44 98 TYR A O 1
ATOM 809 N N . ASN A 1 99 ? -0.422 -2.005 -9.264 1.00 95.38 99 ASN A N 1
ATOM 810 C CA . ASN A 1 99 ? -0.464 -0.845 -8.379 1.00 95.38 99 ASN A CA 1
ATOM 811 C C . ASN A 1 99 ? -1.628 0.094 -8.720 1.00 95.38 99 ASN A C 1
ATOM 813 O O . ASN A 1 99 ? -2.235 0.666 -7.810 1.00 95.38 99 ASN A O 1
ATOM 817 N N . TRP A 1 100 ? -1.944 0.239 -10.009 1.00 95.06 100 TRP A N 1
ATOM 818 C CA . TRP A 1 100 ? -3.103 0.992 -10.478 1.00 95.06 100 TRP A CA 1
ATOM 819 C C . TRP A 1 100 ? -4.404 0.378 -9.957 1.00 95.06 100 TRP A C 1
ATOM 821 O O . TRP A 1 100 ? -5.214 1.086 -9.358 1.00 95.06 100 TRP A O 1
ATOM 831 N N . LEU A 1 101 ? -4.568 -0.942 -10.094 1.00 97.25 101 LEU A N 1
ATOM 832 C CA . LEU A 1 101 ? -5.721 -1.681 -9.577 1.00 97.25 101 LEU A CA 1
ATOM 833 C C . LEU A 1 101 ? -5.875 -1.509 -8.061 1.00 97.25 101 LEU A C 1
ATOM 835 O O . LEU A 1 101 ? -6.955 -1.172 -7.585 1.00 97.25 101 LEU A O 1
ATOM 839 N N . LEU A 1 102 ? -4.798 -1.688 -7.292 1.00 95.81 102 LEU A N 1
ATOM 840 C CA . LEU A 1 102 ? -4.836 -1.493 -5.839 1.00 95.81 102 LEU A CA 1
ATOM 841 C C . LEU A 1 102 ? -5.267 -0.074 -5.453 1.00 95.81 102 LEU A C 1
ATOM 843 O O . LEU A 1 102 ? -6.045 0.111 -4.519 1.00 95.81 102 LEU A O 1
ATOM 847 N N . SER A 1 103 ? -4.755 0.931 -6.160 1.00 92.75 103 SER A N 1
ATOM 848 C CA . SER A 1 103 ? -4.990 2.335 -5.809 1.00 92.75 103 SER A CA 1
ATOM 849 C C . SER A 1 103 ? -6.394 2.786 -6.169 1.00 92.75 103 SER A C 1
ATOM 851 O O . SER A 1 103 ? -7.055 3.414 -5.347 1.00 92.75 103 SER A O 1
ATOM 853 N N . THR A 1 104 ? -6.866 2.413 -7.357 1.00 94.06 104 THR A N 1
ATOM 854 C CA . THR A 1 104 ? -8.253 2.646 -7.783 1.00 94.06 104 THR A CA 1
ATOM 855 C C . THR A 1 104 ?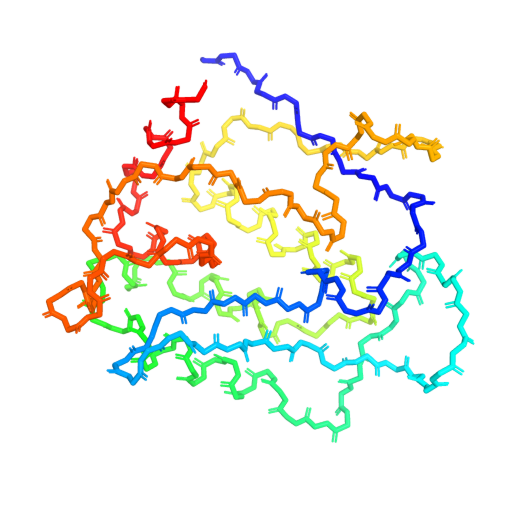 -9.238 1.945 -6.853 1.00 94.06 104 THR A C 1
ATOM 857 O O . THR A 1 104 ? -10.158 2.594 -6.370 1.00 94.06 104 THR A O 1
ATOM 860 N N . THR A 1 105 ? -8.966 0.693 -6.462 1.00 96.19 105 THR A N 1
ATOM 861 C CA . THR A 1 105 ? -9.786 -0.032 -5.474 1.00 96.19 105 THR A CA 1
ATOM 862 C C . THR A 1 105 ? -9.899 0.742 -4.157 1.00 96.19 105 THR A C 1
ATOM 864 O O . THR A 1 105 ? -10.993 0.915 -3.630 1.00 96.19 105 THR A O 1
ATOM 867 N N . VAL A 1 106 ? -8.790 1.245 -3.602 1.00 92.81 106 VAL A N 1
ATOM 868 C CA . VAL A 1 106 ? -8.830 1.997 -2.334 1.00 92.81 106 VAL A CA 1
ATOM 869 C C . VAL A 1 106 ? -9.570 3.331 -2.480 1.00 92.81 106 VAL A C 1
ATOM 871 O O . VAL A 1 106 ? -10.312 3.710 -1.575 1.00 92.81 106 VAL A O 1
ATOM 874 N N . ILE A 1 107 ? -9.396 4.032 -3.602 1.00 91.25 107 ILE A N 1
ATOM 875 C CA . ILE A 1 107 ? -10.110 5.283 -3.898 1.00 91.25 107 ILE A CA 1
ATOM 876 C C . ILE A 1 107 ? -11.619 5.045 -3.970 1.00 91.25 107 ILE A C 1
ATOM 878 O O . ILE A 1 107 ? -12.377 5.784 -3.344 1.00 91.25 107 ILE A O 1
ATOM 88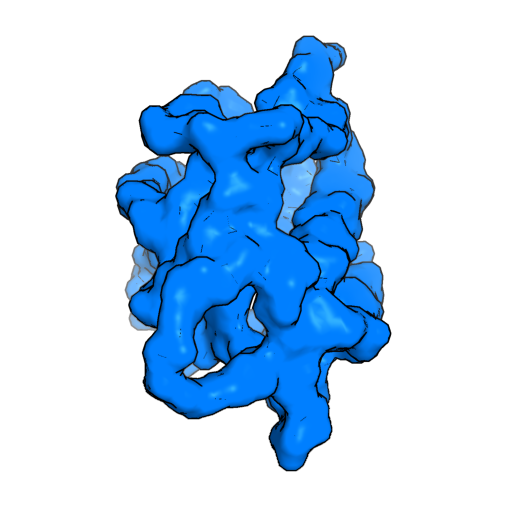2 N N . GLU A 1 108 ? -12.042 3.987 -4.662 1.00 93.69 108 GLU A N 1
ATOM 883 C CA . GLU A 1 108 ? -13.447 3.588 -4.777 1.00 93.69 108 GLU A CA 1
ATOM 884 C C . GLU A 1 108 ? -14.040 3.205 -3.415 1.00 93.69 108 GLU A C 1
ATOM 886 O O . GLU A 1 108 ? -15.090 3.721 -3.030 1.00 93.69 108 GLU A O 1
ATOM 891 N N . LEU A 1 109 ? -13.341 2.368 -2.637 1.00 94.00 109 LEU A N 1
ATOM 892 C CA . LEU A 1 109 ? -13.788 1.933 -1.307 1.00 94.00 109 LEU A CA 1
ATOM 893 C C . LEU A 1 109 ? -13.970 3.090 -0.322 1.00 94.00 109 LEU A C 1
ATOM 895 O O . LEU A 1 109 ? -14.848 3.047 0.539 1.00 94.00 109 LEU A O 1
ATOM 899 N N . LEU A 1 110 ? -13.137 4.121 -0.444 1.00 90.12 110 LEU A N 1
ATOM 900 C CA . LEU A 1 110 ? -13.209 5.327 0.373 1.00 90.12 110 LEU A CA 1
ATOM 901 C C . LEU A 1 110 ? -14.109 6.408 -0.231 1.00 90.12 110 LEU A C 1
ATOM 903 O O . LEU A 1 110 ? -14.282 7.454 0.392 1.00 90.12 110 LEU A O 1
ATOM 907 N N . SER A 1 111 ? -14.666 6.167 -1.425 1.00 90.25 111 SER A N 1
ATOM 908 C CA . SER A 1 111 ? -15.443 7.147 -2.191 1.00 90.25 111 SER A CA 1
ATOM 909 C C . SER A 1 111 ? -14.731 8.503 -2.271 1.00 90.25 111 SER A C 1
ATOM 911 O O . SER A 1 111 ? -15.347 9.555 -2.089 1.00 90.25 111 SER A O 1
ATOM 913 N N . LEU A 1 112 ? -13.408 8.478 -2.477 1.00 86.38 112 LEU A N 1
ATOM 914 C CA . LEU A 1 112 ? -12.617 9.701 -2.572 1.00 86.38 112 LEU A CA 1
ATOM 915 C C . LEU A 1 112 ? -12.944 10.410 -3.886 1.00 86.38 112 LEU A C 1
ATOM 917 O O . LEU A 1 112 ? -12.868 9.816 -4.958 1.00 86.38 112 LEU A O 1
ATOM 921 N N . ASP A 1 113 ? -13.252 11.701 -3.791 1.00 85.00 113 ASP A N 1
ATOM 922 C CA . ASP A 1 113 ? -13.422 12.594 -4.939 1.00 85.00 113 ASP A CA 1
ATOM 923 C C . ASP A 1 113 ? -12.037 12.992 -5.478 1.00 85.00 113 ASP A C 1
ATOM 925 O O . ASP A 1 113 ? -11.523 14.085 -5.225 1.00 85.00 113 ASP A O 1
ATOM 929 N N . VAL A 1 114 ? -11.357 12.026 -6.101 1.00 84.25 114 VAL A N 1
ATOM 930 C CA . VAL A 1 114 ? -9.993 12.161 -6.616 1.00 84.25 114 VAL A CA 1
ATOM 931 C C . VAL A 1 114 ? -9.930 11.630 -8.038 1.00 84.25 114 VAL A C 1
ATOM 933 O O . VAL A 1 114 ? -10.281 10.481 -8.301 1.00 84.25 114 VAL A O 1
ATOM 936 N N . GLU A 1 115 ? -9.400 12.449 -8.941 1.00 82.12 115 GLU A N 1
ATOM 937 C CA . GLU A 1 115 ? -9.060 12.020 -10.294 1.00 82.12 115 GLU A CA 1
ATOM 938 C C . GLU A 1 115 ? -7.602 11.545 -10.315 1.00 82.12 115 GLU A C 1
ATOM 940 O O . GLU A 1 115 ? -6.674 12.310 -10.021 1.00 82.12 115 GLU A O 1
ATOM 945 N N . LEU A 1 116 ? -7.403 10.257 -10.614 1.00 84.69 116 LEU A N 1
ATOM 946 C CA . LEU A 1 116 ? -6.076 9.693 -10.836 1.00 84.69 116 LEU A CA 1
ATOM 947 C C . LEU A 1 116 ? -5.633 9.969 -12.267 1.00 84.69 116 LEU A C 1
ATOM 949 O O . LEU A 1 116 ? -6.269 9.516 -13.215 1.00 84.69 116 LEU A O 1
ATOM 953 N N . ASP A 1 117 ? -4.489 10.627 -12.400 1.00 87.50 117 ASP A N 1
ATOM 954 C CA . ASP A 1 117 ? -3.859 10.896 -13.686 1.00 87.50 117 ASP A CA 1
ATOM 955 C C . ASP A 1 117 ? -2.392 10.447 -13.679 1.00 87.50 117 ASP A C 1
ATOM 957 O O . ASP A 1 117 ? -1.807 10.129 -12.638 1.00 87.50 117 ASP A O 1
ATOM 961 N N . THR A 1 118 ? -1.777 10.410 -14.852 1.00 89.31 118 THR A N 1
ATOM 962 C CA . THR A 1 118 ? -0.388 10.003 -15.044 1.00 89.31 118 THR A CA 1
ATOM 963 C C . THR A 1 118 ? 0.411 11.087 -15.739 1.00 89.31 118 THR A C 1
ATOM 965 O O . THR A 1 118 ? -0.110 11.833 -16.559 1.00 89.31 118 THR A O 1
ATOM 968 N N . THR A 1 119 ? 1.703 11.176 -15.441 1.00 87.88 119 THR A N 1
ATOM 969 C CA . THR A 1 119 ? 2.585 12.077 -16.186 1.00 87.88 119 THR A CA 1
ATOM 970 C C . THR A 1 119 ? 2.675 11.692 -17.663 1.00 87.88 119 THR A C 1
ATOM 972 O O . THR A 1 119 ? 2.762 10.515 -17.991 1.00 87.88 119 THR A O 1
ATOM 975 N N . GLU A 1 120 ? 2.735 12.688 -18.552 1.00 87.62 120 GLU A N 1
ATOM 976 C CA . GLU A 1 120 ? 3.010 12.484 -19.990 1.00 87.62 120 GLU A CA 1
ATOM 977 C C . GLU A 1 120 ? 4.513 12.342 -20.304 1.00 87.62 120 GLU A C 1
ATOM 979 O O . GLU A 1 120 ? 4.916 11.954 -21.402 1.00 87.62 120 GLU A O 1
ATOM 984 N N . ARG A 1 121 ? 5.369 12.741 -19.357 1.00 86.44 121 ARG A N 1
ATOM 985 C CA . ARG A 1 121 ? 6.832 12.678 -19.438 1.00 86.44 121 ARG A CA 1
ATOM 986 C C . ARG A 1 121 ? 7.428 12.592 -18.042 1.00 86.44 121 ARG A C 1
ATOM 988 O O . ARG A 1 121 ? 6.799 13.019 -17.080 1.00 86.44 121 ARG A O 1
ATOM 995 N N . PHE A 1 122 ? 8.672 12.130 -17.946 1.00 83.56 122 PHE A N 1
ATOM 996 C CA . PHE A 1 122 ? 9.369 12.059 -16.664 1.00 83.56 122 PHE A CA 1
ATOM 997 C C . PHE A 1 122 ? 9.500 13.443 -16.006 1.00 83.56 122 PHE A C 1
ATOM 999 O O . PHE A 1 122 ? 10.058 14.378 -16.589 1.00 83.56 122 PHE A O 1
ATOM 1006 N N . CYS A 1 123 ? 9.015 13.548 -14.772 1.00 76.88 123 CYS A N 1
ATOM 1007 C CA . CYS A 1 123 ? 8.935 14.758 -13.968 1.00 76.88 123 CYS A CA 1
ATOM 1008 C C . CYS A 1 123 ? 9.708 14.561 -12.656 1.00 76.88 123 CYS A C 1
ATOM 1010 O O . CYS A 1 123 ? 9.178 14.101 -11.643 1.00 76.88 123 CYS A O 1
ATOM 1012 N N . ALA A 1 124 ? 10.989 14.942 -12.652 1.00 68.38 124 ALA A N 1
ATOM 1013 C CA . ALA A 1 124 ? 11.844 14.814 -11.475 1.00 68.38 124 ALA A CA 1
ATOM 1014 C C . ALA A 1 124 ? 11.299 15.624 -10.279 1.00 68.38 124 ALA A C 1
ATOM 1016 O O . ALA A 1 124 ? 11.423 16.845 -10.226 1.00 68.38 124 ALA A O 1
ATOM 1017 N N . GLY A 1 125 ? 10.725 14.929 -9.293 1.00 62.53 125 GLY A N 1
ATOM 1018 C CA . GLY A 1 125 ? 10.348 15.496 -7.995 1.00 62.53 125 GLY A CA 1
ATOM 1019 C C . GLY A 1 125 ? 9.018 16.258 -7.933 1.00 62.53 125 GLY A C 1
ATOM 1020 O O . GLY A 1 125 ? 8.694 16.750 -6.855 1.00 62.53 125 GLY A O 1
ATOM 1021 N N . SER A 1 126 ? 8.247 16.347 -9.023 1.00 54.53 126 SER A N 1
ATOM 1022 C CA . SER A 1 126 ? 6.958 17.067 -9.054 1.00 54.53 126 SER A CA 1
ATOM 1023 C C . SER A 1 126 ? 5.724 16.172 -9.223 1.00 54.53 126 SER A C 1
ATOM 1025 O O . SER A 1 126 ? 4.615 16.632 -8.966 1.00 54.53 126 SER A O 1
ATOM 1027 N N . ALA A 1 127 ? 5.890 14.902 -9.600 1.00 54.22 127 ALA A N 1
ATOM 1028 C CA . ALA A 1 127 ? 4.788 13.990 -9.900 1.00 54.22 127 ALA A CA 1
ATOM 1029 C C . ALA A 1 127 ? 4.606 12.894 -8.839 1.00 54.22 127 ALA A C 1
ATOM 1031 O O . ALA A 1 127 ? 4.954 11.736 -9.055 1.00 54.22 127 ALA A O 1
ATOM 1032 N N . GLY A 1 128 ? 4.056 13.261 -7.679 1.00 58.56 128 GLY A N 1
ATOM 1033 C CA . GLY A 1 128 ? 3.526 12.285 -6.722 1.00 58.56 128 GLY A CA 1
ATOM 1034 C C . GLY A 1 128 ? 4.511 11.200 -6.262 1.00 58.56 128 GLY A C 1
ATOM 1035 O O . GLY A 1 128 ? 5.725 11.389 -6.276 1.00 58.56 128 GLY A O 1
ATOM 1036 N N . ALA A 1 129 ? 3.966 10.093 -5.743 1.00 58.28 129 ALA A N 1
ATOM 1037 C CA . ALA A 1 129 ? 4.666 9.068 -4.961 1.00 58.28 129 ALA A CA 1
ATOM 1038 C C . ALA A 1 129 ? 6.055 8.710 -5.517 1.00 58.28 129 ALA A C 1
ATOM 1040 O O . ALA A 1 129 ? 6.168 8.091 -6.572 1.00 58.28 129 ALA A O 1
ATOM 1041 N N . THR A 1 130 ? 7.114 9.062 -4.787 1.00 64.31 130 THR A N 1
ATOM 1042 C CA . THR A 1 130 ? 8.479 8.671 -5.147 1.00 64.31 130 THR A CA 1
ATOM 1043 C C . THR A 1 130 ? 8.722 7.208 -4.754 1.00 64.31 130 THR A C 1
ATOM 1045 O O . THR A 1 130 ? 8.115 6.717 -3.797 1.00 64.31 130 THR A O 1
ATOM 1048 N N . PRO A 1 131 ? 9.654 6.486 -5.405 1.00 63.34 131 PRO A N 1
ATOM 1049 C CA . PRO A 1 131 ? 10.000 5.116 -5.014 1.00 63.34 131 PRO A CA 1
ATOM 1050 C C . PRO A 1 131 ? 10.512 5.011 -3.574 1.00 63.34 131 PRO A C 1
ATOM 1052 O O . PRO A 1 131 ? 10.456 3.943 -2.972 1.00 63.34 131 PRO A O 1
ATOM 1055 N N . PHE A 1 132 ? 11.002 6.119 -3.021 1.00 69.31 132 PHE A N 1
ATOM 1056 C CA . PHE A 1 132 ? 11.416 6.272 -1.633 1.00 69.31 132 PHE A CA 1
ATOM 1057 C C . PHE A 1 132 ? 10.715 7.508 -1.063 1.00 69.31 132 PHE A C 1
ATOM 1059 O O . PHE A 1 132 ? 11.335 8.577 -0.990 1.00 69.31 132 PHE A O 1
ATOM 1066 N N . PRO A 1 133 ? 9.417 7.408 -0.722 1.00 67.94 133 PRO A N 1
ATOM 1067 C CA . PRO A 1 133 ? 8.701 8.540 -0.171 1.00 67.94 133 PRO A CA 1
ATOM 1068 C C . PRO A 1 133 ? 9.387 8.933 1.131 1.00 67.94 133 PRO A C 1
ATOM 1070 O O . PRO A 1 133 ? 9.722 8.080 1.960 1.00 67.94 133 PRO A O 1
ATOM 1073 N N . LYS A 1 134 ? 9.631 10.237 1.303 1.00 67.62 134 LYS A N 1
ATOM 1074 C CA . LYS A 1 134 ? 10.027 10.747 2.615 1.00 67.62 134 LYS A CA 1
ATOM 1075 C C . LYS A 1 134 ? 8.921 10.346 3.592 1.00 67.62 134 LYS A C 1
ATOM 1077 O O . LYS A 1 134 ? 7.753 10.503 3.230 1.00 67.62 134 LYS A O 1
ATOM 1082 N N . PRO A 1 135 ? 9.257 9.840 4.790 1.00 69.19 135 PRO A N 1
ATOM 1083 C CA . PRO A 1 135 ? 8.260 9.574 5.811 1.00 69.19 135 PRO A CA 1
ATOM 1084 C C . PRO A 1 135 ? 7.416 10.827 6.005 1.00 69.19 135 PRO A C 1
ATOM 1086 O O . PRO A 1 135 ? 7.922 11.856 6.453 1.00 69.19 135 PRO A O 1
ATOM 1089 N N . VAL A 1 136 ? 6.150 10.765 5.602 1.00 67.06 136 VAL A N 1
ATOM 1090 C CA . VAL A 1 136 ? 5.229 11.864 5.854 1.00 67.06 136 VAL A CA 1
ATOM 1091 C C . VAL A 1 136 ? 4.693 11.645 7.263 1.00 67.06 136 VAL A C 1
ATOM 1093 O O . VAL A 1 136 ? 4.166 10.555 7.527 1.00 67.06 136 VAL A O 1
ATOM 1096 N N . PRO A 1 137 ? 4.825 12.628 8.176 1.00 71.81 137 PRO A N 1
ATOM 1097 C CA . PRO A 1 137 ? 4.184 12.554 9.477 1.00 71.81 137 PRO A CA 1
ATOM 1098 C C . PRO A 1 137 ? 2.716 12.174 9.284 1.00 71.81 137 PRO A C 1
ATOM 1100 O O . PRO A 1 137 ? 1.986 12.784 8.500 1.00 71.81 137 PRO A O 1
ATOM 1103 N N . THR A 1 138 ? 2.328 11.071 9.908 1.00 77.56 138 THR A N 1
ATOM 1104 C CA . THR A 1 138 ? 0.957 10.572 9.876 1.00 77.56 138 THR A CA 1
ATOM 1105 C C . THR A 1 138 ? 0.398 10.843 11.262 1.00 77.56 138 THR A C 1
ATOM 1107 O O . THR A 1 138 ? 1.013 10.365 12.221 1.00 77.56 138 THR A O 1
ATOM 1110 N N . PRO A 1 139 ? -0.676 11.642 11.394 1.00 86.38 139 PRO A N 1
ATOM 1111 C CA . PRO A 1 139 ? -1.318 11.836 12.684 1.00 86.38 139 PRO A CA 1
ATOM 1112 C C . PRO A 1 139 ? -1.658 10.467 13.292 1.00 86.38 139 PRO A C 1
ATOM 1114 O O . PRO A 1 139 ? -2.129 9.596 12.552 1.00 86.38 139 PRO A O 1
ATOM 1117 N N . PRO A 1 140 ? -1.379 10.239 14.588 1.00 91.69 140 PRO A N 1
ATOM 1118 C CA . PRO A 1 140 ? -1.746 8.992 15.237 1.00 91.69 140 PRO A CA 1
ATOM 1119 C C . PRO A 1 140 ? -3.247 8.733 15.133 1.00 91.69 140 PRO A C 1
ATOM 1121 O O . PRO A 1 140 ? -4.056 9.650 15.267 1.00 91.69 140 PRO A O 1
ATOM 1124 N N . TYR A 1 141 ? -3.600 7.475 14.914 1.00 93.88 141 TYR A N 1
ATOM 1125 C CA . TYR A 1 141 ? -4.969 6.975 14.922 1.00 93.88 141 TYR A CA 1
ATOM 1126 C C . TYR A 1 141 ? -5.000 5.625 15.645 1.00 93.88 141 TYR A C 1
ATOM 1128 O O . TYR A 1 141 ? -3.948 4.987 15.738 1.00 93.88 141 TYR A O 1
ATOM 1136 N N . PRO A 1 142 ? -6.169 5.175 16.140 1.00 95.19 142 PRO A N 1
ATOM 1137 C CA . PRO A 1 142 ? -6.268 3.899 16.837 1.00 95.19 142 PRO A CA 1
ATOM 1138 C C . PRO A 1 142 ? -5.822 2.743 15.937 1.00 95.19 142 PRO A C 1
ATOM 1140 O O . PRO A 1 142 ? -6.412 2.524 14.880 1.00 95.19 142 PRO A O 1
ATOM 1143 N N . GLN A 1 143 ? -4.798 1.998 16.356 1.00 96.44 143 GLN A N 1
ATOM 1144 C CA . GLN A 1 143 ? -4.312 0.809 15.644 1.00 96.44 143 GLN A CA 1
ATOM 1145 C C . GLN A 1 143 ? -4.590 -0.462 16.443 1.00 96.44 143 GLN A C 1
ATOM 1147 O O . GLN A 1 143 ? -4.526 -0.475 17.671 1.00 96.44 143 GLN A O 1
ATOM 1152 N N . LEU A 1 144 ? -4.832 -1.574 15.745 1.00 95.94 144 LEU A N 1
ATOM 1153 C CA . LEU A 1 144 ? -5.214 -2.843 16.379 1.00 95.94 144 LEU A CA 1
ATOM 1154 C C . LEU A 1 144 ? -4.182 -3.376 17.392 1.00 95.94 144 LEU A C 1
ATOM 1156 O O . LEU A 1 144 ? -4.561 -4.061 18.338 1.00 95.94 144 LEU A O 1
ATOM 1160 N N . PHE A 1 145 ? -2.894 -3.088 17.182 1.00 95.81 145 PHE A N 1
ATOM 1161 C CA . PHE A 1 145 ? -1.788 -3.561 18.027 1.00 95.81 145 PHE A CA 1
ATOM 1162 C C . PHE A 1 145 ? -1.045 -2.420 18.741 1.00 95.81 145 PHE A C 1
ATOM 1164 O O . PHE A 1 145 ? 0.113 -2.589 19.143 1.00 95.81 145 PHE A O 1
ATOM 1171 N N . GLU A 1 146 ? -1.687 -1.255 18.870 1.00 94.94 146 GLU A N 1
ATOM 1172 C CA . GLU A 1 146 ? -1.118 -0.077 19.536 1.00 94.94 146 GLU A CA 1
ATOM 1173 C C . GLU A 1 146 ? -0.767 -0.360 21.005 1.00 94.94 146 GLU A C 1
ATOM 1175 O O . GLU A 1 146 ? 0.250 0.112 21.507 1.00 94.94 146 GLU A O 1
ATOM 1180 N N . ASP A 1 147 ? -1.550 -1.209 21.672 1.00 94.69 147 ASP A N 1
ATOM 1181 C CA . ASP A 1 147 ? -1.330 -1.665 23.048 1.00 94.69 147 ASP A CA 1
ATOM 1182 C C . ASP A 1 147 ? 0.018 -2.380 23.247 1.00 94.69 147 ASP A C 1
ATOM 1184 O O . ASP A 1 147 ? 0.583 -2.349 24.341 1.00 94.69 147 ASP A O 1
ATOM 1188 N N . ARG A 1 148 ? 0.544 -3.024 22.197 1.00 95.12 148 ARG A N 1
ATOM 1189 C CA . ARG A 1 148 ? 1.787 -3.812 22.250 1.00 95.12 148 ARG A CA 1
ATOM 1190 C C . ARG A 1 148 ? 2.990 -3.076 21.692 1.00 95.12 148 ARG A C 1
ATOM 1192 O O . ARG A 1 148 ? 4.082 -3.197 22.240 1.00 95.12 148 ARG A O 1
ATOM 1199 N N . HIS A 1 149 ? 2.802 -2.376 20.576 1.00 95.44 149 HIS A N 1
ATOM 1200 C CA . HIS A 1 149 ? 3.901 -1.811 19.786 1.00 95.44 149 HIS A CA 1
ATOM 1201 C C . HIS A 1 149 ? 3.907 -0.280 19.775 1.00 95.44 149 HIS A C 1
ATOM 1203 O O . HIS A 1 149 ? 4.808 0.319 19.188 1.00 95.44 149 HIS A O 1
ATOM 1209 N N . GLY A 1 150 ? 2.927 0.356 20.425 1.00 95.44 150 GLY A N 1
ATOM 1210 C CA . GLY A 1 150 ? 2.645 1.776 20.251 1.00 95.44 150 GLY A CA 1
ATOM 1211 C C . GLY A 1 150 ? 2.152 2.088 18.837 1.00 95.44 150 GLY A C 1
ATOM 1212 O O . GLY A 1 150 ? 1.888 1.193 18.032 1.00 95.44 150 GLY A O 1
ATOM 1213 N N . PHE A 1 151 ? 2.047 3.379 18.522 1.00 95.50 151 PHE A N 1
ATOM 1214 C CA . PHE A 1 151 ? 1.670 3.819 17.183 1.00 95.50 151 PHE A CA 1
ATOM 1215 C C . PHE A 1 151 ? 2.780 3.526 16.163 1.00 95.50 151 PHE A C 1
ATOM 1217 O O . PHE A 1 151 ? 3.914 4.004 16.278 1.00 95.50 151 PHE A O 1
ATOM 1224 N N . LEU A 1 152 ? 2.432 2.779 15.119 1.00 94.12 152 LEU A N 1
ATOM 1225 C CA . LEU A 1 152 ? 3.313 2.425 14.016 1.00 94.12 152 LEU A CA 1
ATOM 1226 C C . LEU A 1 152 ? 3.037 3.330 12.809 1.00 94.12 152 LEU A C 1
ATOM 1228 O O . LEU A 1 152 ? 2.004 3.240 12.147 1.00 94.12 152 LEU A O 1
ATOM 1232 N N . SER A 1 153 ? 4.005 4.185 12.481 1.00 91.12 153 SER A N 1
ATOM 1233 C CA . SER A 1 153 ? 3.955 5.028 11.278 1.00 91.12 153 SER A CA 1
ATOM 1234 C C . SER A 1 153 ? 4.441 4.290 10.020 1.00 91.12 153 SER A C 1
ATOM 1236 O O . SER A 1 153 ? 5.120 3.265 10.104 1.00 91.12 153 SER A O 1
ATOM 1238 N N . GLN A 1 154 ? 4.151 4.852 8.835 1.00 89.12 154 GLN A N 1
ATOM 1239 C CA . GLN A 1 154 ? 4.614 4.343 7.527 1.00 89.12 154 GLN A CA 1
ATOM 1240 C C . GLN A 1 154 ? 4.146 2.913 7.203 1.00 89.12 154 GLN A C 1
ATOM 1242 O O . GLN A 1 154 ? 4.845 2.146 6.530 1.00 89.12 154 GLN A O 1
ATOM 1247 N N . LEU A 1 155 ? 2.966 2.552 7.699 1.00 93.62 155 LEU A N 1
ATOM 1248 C CA . LEU A 1 155 ? 2.253 1.360 7.271 1.00 93.62 155 LEU A CA 1
ATOM 1249 C C . LEU A 1 155 ? 1.544 1.611 5.938 1.00 93.62 155 LEU A C 1
ATOM 1251 O O . LEU A 1 155 ? 1.395 2.744 5.477 1.00 93.62 155 LEU A O 1
ATOM 1255 N N . SER A 1 156 ? 1.122 0.522 5.314 1.00 93.94 156 SER A N 1
ATOM 1256 C CA . SER A 1 156 ? 0.201 0.527 4.189 1.00 93.94 156 SER A CA 1
ATOM 1257 C C . SER A 1 156 ? -1.086 1.258 4.563 1.00 93.94 156 SER A C 1
ATOM 1259 O O . SER A 1 156 ? -1.538 1.174 5.706 1.00 93.94 156 SER A O 1
ATOM 1261 N N . ILE A 1 157 ? -1.731 1.889 3.578 1.00 92.81 157 ILE A N 1
ATOM 1262 C CA . ILE A 1 157 ? -3.055 2.503 3.751 1.00 92.81 157 ILE A CA 1
ATOM 1263 C C . ILE A 1 157 ? -4.099 1.504 4.264 1.00 92.81 157 ILE A C 1
ATOM 1265 O O . ILE A 1 157 ? -5.059 1.916 4.900 1.00 92.81 157 ILE A O 1
ATOM 1269 N N . LEU A 1 158 ? -3.878 0.200 4.051 1.00 95.62 158 LEU A N 1
ATOM 1270 C CA . LEU A 1 158 ? -4.727 -0.868 4.579 1.00 95.62 158 LEU A CA 1
ATOM 1271 C C . LEU A 1 158 ? -4.897 -0.796 6.100 1.00 95.62 158 LEU A C 1
ATOM 1273 O O . LEU A 1 158 ? -5.985 -1.068 6.590 1.00 95.62 158 LEU A O 1
ATOM 1277 N N . ASP A 1 159 ? -3.853 -0.408 6.837 1.00 96.62 159 ASP A N 1
ATOM 1278 C CA . ASP A 1 159 ? -3.921 -0.295 8.296 1.00 96.62 159 ASP A CA 1
ATOM 1279 C C . ASP A 1 159 ? -4.972 0.738 8.712 1.00 96.62 159 ASP A C 1
ATOM 1281 O O . ASP A 1 159 ? -5.923 0.431 9.432 1.00 96.62 159 ASP A O 1
ATOM 1285 N N . ALA A 1 160 ? -4.851 1.940 8.151 1.00 95.25 160 ALA A N 1
ATOM 1286 C CA . ALA A 1 160 ? -5.772 3.033 8.397 1.00 95.25 160 ALA A CA 1
ATOM 1287 C C . ALA A 1 160 ? -7.166 2.737 7.820 1.00 95.25 160 ALA A C 1
ATOM 1289 O O . ALA A 1 160 ? -8.161 3.048 8.461 1.00 95.25 160 ALA A O 1
ATOM 1290 N N . LEU A 1 161 ? -7.255 2.086 6.655 1.00 95.94 161 LEU A N 1
ATOM 1291 C CA . LEU A 1 161 ? -8.522 1.691 6.034 1.00 95.94 161 LEU A CA 1
ATOM 1292 C C . LEU A 1 161 ? -9.305 0.740 6.943 1.00 95.94 161 LEU A C 1
ATOM 1294 O O . LEU A 1 161 ? -10.481 0.968 7.202 1.00 95.94 161 LEU A O 1
ATOM 1298 N N . PHE A 1 162 ? -8.662 -0.304 7.465 1.00 97.81 162 PHE A N 1
ATOM 1299 C CA . PHE A 1 162 ? -9.340 -1.278 8.317 1.00 97.81 162 PHE A CA 1
ATOM 1300 C C . PHE A 1 162 ? -9.601 -0.761 9.740 1.00 97.81 162 PHE A C 1
ATOM 1302 O O . PHE A 1 162 ? -10.549 -1.221 10.382 1.00 97.81 162 PHE A O 1
ATOM 1309 N N . CYS A 1 163 ? -8.798 0.186 10.237 1.00 96.88 163 CYS A N 1
ATOM 1310 C CA . CYS A 1 163 ? -8.986 0.766 11.569 1.00 96.88 163 CYS A CA 1
ATOM 1311 C C . CYS A 1 163 ? -9.989 1.931 11.595 1.00 96.88 163 CYS A C 1
ATOM 1313 O O . CYS A 1 163 ? -10.786 2.012 12.526 1.00 96.88 163 CYS A O 1
ATOM 1315 N N . LEU A 1 164 ? -9.974 2.806 10.585 1.00 95.75 164 LEU A N 1
ATOM 1316 C CA . LEU A 1 164 ? -10.781 4.035 10.533 1.00 95.75 164 LEU A CA 1
ATOM 1317 C C . LEU A 1 164 ? -11.965 3.960 9.565 1.00 95.75 164 LEU A C 1
ATOM 1319 O O . LEU A 1 164 ? -12.941 4.687 9.744 1.00 95.75 164 LEU A O 1
ATOM 1323 N N . GLY A 1 165 ? -11.879 3.131 8.523 1.00 94.50 165 GLY A N 1
ATOM 1324 C CA . GLY A 1 165 ? -12.907 3.004 7.492 1.00 94.50 165 GLY A CA 1
ATOM 1325 C C . GLY A 1 165 ? -13.350 4.356 6.915 1.00 94.50 165 GLY A C 1
ATOM 1326 O O . GLY A 1 165 ? -12.508 5.076 6.372 1.00 94.50 165 GLY A O 1
ATOM 1327 N N . PRO A 1 166 ? -14.636 4.739 7.043 1.00 93.12 166 PRO A N 1
ATOM 1328 C CA . PRO A 1 166 ? -15.176 5.980 6.486 1.00 93.12 166 PRO A CA 1
ATOM 1329 C C . PRO A 1 166 ? -14.601 7.257 7.119 1.00 93.12 166 PRO A C 1
ATOM 1331 O O . PRO A 1 166 ? -14.781 8.336 6.561 1.00 93.12 166 PRO A O 1
ATOM 1334 N N . GLU A 1 167 ? -13.904 7.169 8.257 1.00 92.12 167 GLU A N 1
ATOM 1335 C CA . GLU A 1 167 ? -13.226 8.316 8.875 1.00 92.12 167 GLU A CA 1
ATOM 1336 C C . GLU A 1 167 ? -11.828 8.568 8.291 1.00 92.12 167 GLU A C 1
ATOM 1338 O O . GLU A 1 167 ? -11.277 9.657 8.463 1.00 92.12 167 GLU A O 1
ATOM 1343 N N . LEU A 1 168 ? -11.250 7.608 7.555 1.00 91.38 168 LEU A N 1
ATOM 1344 C CA . LEU A 1 168 ? -9.922 7.747 6.951 1.00 91.38 168 LEU A CA 1
ATOM 1345 C C . LEU A 1 168 ? -9.766 9.020 6.093 1.00 91.38 168 LEU A C 1
ATOM 1347 O O . LEU A 1 168 ? -8.740 9.692 6.231 1.00 91.38 168 LEU A O 1
ATOM 1351 N N . PRO A 1 169 ? -10.738 9.431 5.253 1.00 87.44 169 PRO A N 1
ATOM 1352 C CA . PRO A 1 169 ? -10.617 10.668 4.490 1.00 87.44 169 PRO A CA 1
ATOM 1353 C C . PRO A 1 169 ? -10.386 11.897 5.377 1.00 87.44 169 PRO A C 1
ATOM 1355 O O . PRO A 1 169 ? -9.649 12.793 4.978 1.00 87.44 169 PRO A O 1
ATOM 1358 N N . LEU A 1 170 ? -10.936 11.948 6.596 1.00 85.75 170 LEU A N 1
ATOM 1359 C CA . LEU A 1 170 ? -10.721 13.070 7.518 1.00 85.75 170 LEU A CA 1
ATOM 1360 C C . LEU A 1 170 ? -9.248 13.184 7.930 1.00 85.75 170 LEU A C 1
ATOM 1362 O O . LEU A 1 170 ? -8.715 14.289 7.993 1.00 85.75 170 LEU A O 1
ATOM 1366 N N . LEU A 1 171 ? -8.573 12.048 8.135 1.00 83.12 171 LEU A N 1
ATOM 1367 C CA . LEU A 1 171 ? -7.135 11.989 8.419 1.00 83.12 171 LEU A CA 1
ATOM 1368 C C . LEU A 1 171 ? -6.300 12.501 7.232 1.00 83.12 171 LEU A C 1
ATOM 1370 O O . LEU A 1 171 ? -5.259 13.126 7.424 1.00 83.12 171 LEU A O 1
ATOM 1374 N N . LEU A 1 172 ? -6.751 12.240 6.000 1.00 77.19 172 LEU A N 1
ATOM 1375 C CA . LEU A 1 172 ? -6.058 12.668 4.780 1.00 77.19 172 LEU A CA 1
ATOM 1376 C C . LEU A 1 172 ? -6.173 14.180 4.535 1.00 77.19 172 LEU A C 1
ATOM 1378 O O . LEU A 1 172 ? -5.223 14.767 4.024 1.00 77.19 172 LEU A O 1
ATOM 1382 N N . HIS A 1 173 ? -7.294 14.801 4.922 1.00 70.69 173 HIS A N 1
ATOM 1383 C CA . HIS A 1 173 ? -7.547 16.242 4.768 1.00 70.69 173 HIS A CA 1
ATOM 1384 C C . HIS A 1 173 ? -6.937 17.111 5.876 1.00 70.69 173 HIS A C 1
ATOM 1386 O O . HIS A 1 173 ? -6.897 18.329 5.741 1.00 70.69 173 HIS A O 1
ATOM 1392 N N . GLN A 1 174 ? -6.438 16.522 6.965 1.00 58.69 174 GLN A N 1
ATOM 1393 C CA . GLN A 1 174 ? -5.672 17.240 7.997 1.00 58.69 174 GLN A CA 1
ATOM 1394 C C . GLN A 1 174 ? -4.231 17.576 7.548 1.00 58.69 174 GLN A C 1
ATOM 1396 O O . GLN A 1 174 ? -3.360 17.818 8.386 1.00 58.69 174 GLN A O 1
ATOM 1401 N N . ARG A 1 175 ? -3.969 17.559 6.235 1.00 55.66 175 ARG A N 1
ATOM 1402 C CA . ARG A 1 175 ? -2.675 17.800 5.590 1.00 55.66 175 ARG A CA 1
ATOM 1403 C C . ARG A 1 175 ? -2.675 19.083 4.778 1.00 55.66 175 ARG A C 1
ATOM 1405 O O . ARG A 1 175 ? -3.716 19.383 4.159 1.00 55.66 175 ARG A O 1
#

Sequence (175 aa):
MTAGQWTWEAHENYQKGGWRNRCRIATANGPLLLSVPLEGGKHQQMPIRDVRISYRTDWQRQHEQSIRSAYGRAPYFEYYADAVLAAATAHTELLWDYNWLLSTTVIELLSLDVELDTTERFCAGSAGATPFPKPVPTPPYPQLFEDRHGFLSQLSILDALFCLGPELPLLLHQR

Secondary structure (DSSP, 8-state):
-PPEEEEE--SPBP-TTSGGGEEEEEETTEEEEEE--BS--S----BGGGPBBP-SS-HHHHHHHHHHHHHTTSTTHHHHHHHHHHHHT---SBHHHHHHHHHHHHHHHTT--EEEEE-SS--TTTSS--SS-----------TTHHHH----S--HHHHHHHHGGGHHHHHH--

Mean predicted aligned error: 5.45 Å

Foldseek 3Di:
DDAAEAEAAQFFFDDVVFPLFWFWAQALVGIDIQGFAWDDDDDDRHRQFPTFTDPPDPSLVVVLVRLCRRQVPAPCCVVQVVLQSCLSNDDDGGSVVSVVSNVVSVCVQLVHSYDYHYDPYGDPPPRDDDSHDDQDDQPFDDFPNCVPPNGDGRGDVSRVCRHPPNCSVVSVVVD

Organism: NCBI:txid1514080

InterPro domains:
  IPR014985 WbqC-like protein family [PF08889] (8-122)

Radius of gyration: 16.25 Å; Cα contacts (8 Å, |Δi|>4): 241; chains: 1; bounding box: 37×39×43 Å

Solvent-accessible surface area (backbone atoms only — not comparable to full-atom values): 10566 Å² total; per-residue (Å²): 129,83,65,44,79,46,44,38,58,57,57,43,53,52,54,89,92,33,49,83,46,39,44,30,43,65,33,96,91,44,79,43,80,47,66,63,54,57,59,84,78,88,90,70,76,44,46,36,66,74,38,37,48,41,77,90,56,77,50,46,61,53,50,48,53,48,50,47,72,41,37,67,82,30,85,30,21,90,82,46,45,68,66,52,45,52,46,67,52,53,92,54,65,30,47,41,60,44,53,49,48,45,49,52,50,52,37,58,76,64,66,52,64,56,50,81,46,65,45,96,56,73,54,92,92,74,34,58,83,50,52,73,61,73,88,68,90,67,83,90,68,81,53,95,50,29,92,80,71,44,84,76,78,86,52,36,69,64,58,49,41,23,47,45,39,89,53,36,62,61,68,64,64,78,106

pLDDT: mean 88.33, std 13.31, range [36.5, 98.44]